Protein AF-0000000080602449 (afdb_homodimer)

pLDDT: mean 89.89, std 15.7, range [33.69, 98.31]

Organism: Caenorhabditis remanei (NCBI:txid31234)

Structure (mmCIF, N/CA/C/O backbone):
data_AF-0000000080602449-model_v1
#
loop_
_entity.id
_entity.type
_entity.pdbx_description
1 polymer 'Mos1 transposase HTH domain-containing protein'
#
loop_
_atom_site.group_PDB
_atom_site.id
_atom_site.type_symbol
_atom_site.label_atom_id
_atom_site.label_alt_id
_atom_site.label_comp_id
_atom_site.label_asym_id
_atom_site.label_entity_id
_atom_site.label_seq_id
_atom_site.pdbx_PDB_ins_code
_atom_site.Cartn_x
_atom_site.Cartn_y
_atom_site.Cartn_z
_atom_site.occupancy
_atom_site.B_iso_or_equiv
_atom_site.auth_seq_id
_atom_site.auth_comp_id
_atom_site.auth_asym_id
_atom_site.auth_atom_id
_atom_site.pdbx_PDB_model_num
ATOM 1 N N . MET A 1 1 ? -10.203 -11.594 -1.122 1 80.38 1 MET A N 1
ATOM 2 C CA . MET A 1 1 ? -8.852 -11.062 -1.278 1 80.38 1 MET A CA 1
ATOM 3 C C . MET A 1 1 ? -8.758 -9.633 -0.759 1 80.38 1 MET A C 1
ATOM 5 O O . MET A 1 1 ? -7.867 -9.305 0.025 1 80.38 1 MET A O 1
ATOM 9 N N . ALA A 1 2 ? -9.742 -8.836 -1.029 1 88.25 2 ALA A N 1
ATOM 10 C CA . ALA A 1 2 ? -9.742 -7.434 -0.624 1 88.25 2 ALA A CA 1
ATOM 11 C C . ALA A 1 2 ? -9.766 -7.301 0.897 1 88.25 2 ALA A C 1
ATOM 13 O O . ALA A 1 2 ? -9.156 -6.383 1.456 1 88.25 2 ALA A O 1
ATOM 14 N N . GLU A 1 3 ? -10.352 -8.336 1.571 1 89.62 3 GLU A N 1
ATOM 15 C CA . GLU A 1 3 ? -10.492 -8.297 3.023 1 89.62 3 GLU A CA 1
ATOM 16 C C . GLU A 1 3 ? -9.141 -8.398 3.717 1 89.62 3 GLU A C 1
ATOM 18 O O . GLU A 1 3 ? -8.969 -7.906 4.832 1 89.62 3 GLU A O 1
ATOM 23 N N . VAL A 1 4 ? -8.242 -9.086 3.059 1 91.62 4 VAL A N 1
ATOM 24 C CA . VAL A 1 4 ? -6.906 -9.258 3.621 1 91.62 4 V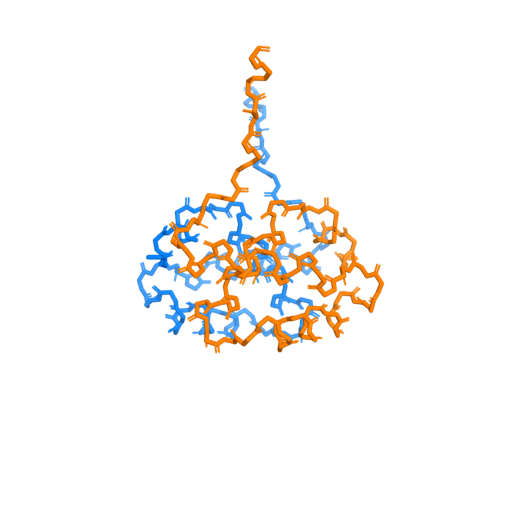AL A CA 1
ATOM 25 C C . VAL A 1 4 ? -6.246 -7.891 3.812 1 91.62 4 VAL A C 1
ATOM 27 O O . VAL A 1 4 ? -5.789 -7.566 4.91 1 91.62 4 VAL A O 1
ATOM 30 N N . LEU A 1 5 ? -6.293 -7.148 2.676 1 94.62 5 LEU A N 1
ATOM 31 C CA . LEU A 1 5 ? -5.711 -5.812 2.764 1 94.62 5 LEU A CA 1
ATOM 32 C C . LEU A 1 5 ? -6.539 -4.918 3.682 1 94.62 5 LEU A C 1
ATOM 34 O O . LEU A 1 5 ? -5.984 -4.176 4.496 1 94.62 5 LEU A O 1
ATOM 38 N N . ALA A 1 6 ? -7.848 -5.027 3.635 1 93.94 6 ALA A N 1
ATOM 39 C CA . ALA A 1 6 ? -8.75 -4.199 4.43 1 93.94 6 ALA A CA 1
ATOM 40 C C . ALA A 1 6 ? -8.539 -4.43 5.922 1 93.94 6 ALA A C 1
ATOM 42 O O . ALA A 1 6 ? -8.742 -3.521 6.73 1 93.94 6 ALA A O 1
ATOM 43 N N . ASN A 1 7 ? -8.109 -5.602 6.281 1 93.31 7 ASN A N 1
ATOM 44 C CA . ASN A 1 7 ? -7.969 -5.953 7.691 1 93.31 7 ASN A CA 1
ATOM 45 C C . ASN A 1 7 ? -6.531 -5.781 8.172 1 93.31 7 ASN A C 1
ATOM 47 O O . ASN A 1 7 ? -6.238 -6.004 9.352 1 93.31 7 ASN A O 1
ATOM 51 N N . ASP A 1 8 ? -5.676 -5.508 7.328 1 93.69 8 ASP A N 1
ATOM 52 C CA . ASP A 1 8 ? -4.285 -5.254 7.684 1 93.69 8 ASP A CA 1
ATOM 53 C C . ASP A 1 8 ? -3.996 -3.756 7.73 1 93.69 8 ASP A C 1
ATOM 55 O O . ASP A 1 8 ? -3.627 -3.156 6.719 1 93.69 8 ASP A O 1
ATOM 59 N N . ARG A 1 9 ? -4.074 -3.211 8.906 1 92.62 9 ARG A N 1
ATOM 60 C CA . ARG A 1 9 ? -4.004 -1.766 9.094 1 92.62 9 ARG A CA 1
ATOM 61 C C . ARG A 1 9 ? -2.637 -1.226 8.688 1 92.62 9 ARG A C 1
ATOM 63 O O . ARG A 1 9 ? -2.541 -0.154 8.086 1 92.62 9 ARG A O 1
ATOM 70 N N . HIS A 1 10 ? -1.652 -1.933 9.07 1 94.88 10 HIS A N 1
ATOM 71 C CA . HIS A 1 10 ? -0.302 -1.489 8.742 1 94.88 10 HIS A CA 1
ATOM 72 C C . HIS A 1 10 ? -0.081 -1.465 7.234 1 94.88 10 HIS A C 1
ATOM 74 O O . HIS A 1 10 ? 0.5 -0.515 6.703 1 94.88 10 HIS A O 1
ATOM 80 N N . ALA A 1 11 ? -0.532 -2.512 6.551 1 95.19 11 ALA A N 1
ATOM 81 C CA . ALA A 1 11 ? -0.409 -2.564 5.094 1 95.19 11 ALA A CA 1
ATOM 82 C C . ALA A 1 11 ? -1.221 -1.454 4.434 1 95.19 11 ALA A C 1
ATOM 84 O O . ALA A 1 11 ? -0.78 -0.856 3.451 1 95.19 11 ALA A O 1
ATOM 85 N N . LEU A 1 12 ? -2.322 -1.172 4.984 1 95.81 12 LEU A N 1
ATOM 86 C CA . LEU A 1 12 ? -3.154 -0.102 4.445 1 95.81 12 LEU A CA 1
ATOM 87 C C . LEU A 1 12 ? -2.455 1.246 4.57 1 95.81 12 LEU A C 1
ATOM 89 O O . LEU A 1 12 ? -2.506 2.064 3.648 1 95.81 12 LEU A O 1
ATOM 93 N N . LYS A 1 13 ? -1.88 1.433 5.676 1 96.19 13 LYS A N 1
ATOM 94 C CA . LYS A 1 13 ? -1.153 2.686 5.863 1 96.19 13 LYS A CA 1
ATOM 95 C C . LYS A 1 13 ? -0.057 2.848 4.812 1 96.19 13 LYS A C 1
ATOM 97 O O . LYS A 1 13 ? 0.207 3.959 4.352 1 96.19 13 LYS A O 1
ATOM 102 N N . GLY A 1 14 ? 0.55 1.739 4.488 1 97 14 GLY A N 1
ATOM 103 C CA . GLY A 1 14 ? 1.5 1.772 3.387 1 97 14 GLY A CA 1
ATOM 104 C C . GLY A 1 14 ? 0.88 2.223 2.076 1 97 14 GLY A C 1
ATOM 105 O O . GLY A 1 14 ? 1.499 2.969 1.315 1 97 14 GLY A O 1
ATOM 106 N N . CYS A 1 15 ? -0.296 1.756 1.837 1 97.69 15 CYS A N 1
ATOM 107 C CA . CYS A 1 15 ? -1.009 2.148 0.627 1 97.69 15 CYS A CA 1
ATOM 108 C C . CYS A 1 15 ? -1.32 3.641 0.637 1 97.69 15 CYS A C 1
ATOM 110 O O . CYS A 1 15 ? -1.236 4.305 -0.398 1 97.69 15 CYS A O 1
ATOM 112 N N . PHE A 1 16 ? -1.715 4.145 1.792 1 97.75 16 PHE A N 1
ATOM 113 C CA . PHE A 1 16 ? -1.938 5.578 1.905 1 97.75 16 PHE A CA 1
ATOM 114 C C . PHE A 1 16 ? -0.662 6.352 1.59 1 97.75 16 PHE A C 1
ATOM 116 O O . PHE A 1 16 ? -0.692 7.332 0.842 1 97.75 16 PHE A O 1
ATOM 123 N N . LEU A 1 17 ? 0.403 5.895 2.162 1 97.62 17 LEU A N 1
ATOM 124 C CA . LEU A 1 17 ? 1.678 6.582 1.97 1 97.62 17 LEU A CA 1
ATOM 125 C C . LEU A 1 17 ? 2.102 6.539 0.506 1 97.62 17 LEU A C 1
ATOM 127 O O . LEU A 1 17 ? 2.588 7.535 -0.032 1 97.62 17 LEU A O 1
ATOM 131 N N . LEU A 1 18 ? 1.916 5.398 -0.127 1 97.62 18 LEU A N 1
ATOM 132 C CA . LEU A 1 18 ? 2.225 5.309 -1.55 1 97.62 18 LEU A CA 1
ATOM 133 C C . LEU A 1 18 ? 1.438 6.348 -2.344 1 97.62 18 LEU A C 1
ATOM 135 O O . LEU A 1 18 ? 2.002 7.039 -3.195 1 97.62 18 LEU A O 1
ATOM 139 N N . GLY A 1 19 ? 0.13 6.426 -2.109 1 97.56 19 GLY A N 1
ATOM 140 C CA . GLY A 1 19 ? -0.682 7.434 -2.773 1 97.56 19 GLY A CA 1
ATOM 141 C C . GLY A 1 19 ? -0.181 8.844 -2.549 1 97.56 19 GLY A C 1
ATOM 142 O O . GLY A 1 19 ? -0.141 9.656 -3.48 1 97.56 19 GLY A O 1
ATOM 143 N N . TYR A 1 20 ? 0.157 9.078 -1.318 1 97.75 20 TYR A N 1
ATOM 144 C CA . TYR A 1 20 ? 0.693 10.391 -0.979 1 97.75 20 TYR A CA 1
ATOM 145 C C . TYR A 1 20 ? 1.962 10.688 -1.771 1 97.75 20 TYR A C 1
ATOM 147 O O . TYR A 1 20 ? 2.129 11.789 -2.303 1 97.75 20 TYR A O 1
ATOM 155 N N . LEU A 1 21 ? 2.809 9.742 -1.888 1 96.81 21 LEU A N 1
ATOM 156 C CA . LEU A 1 21 ? 4.078 9.891 -2.59 1 96.81 21 LEU A CA 1
ATOM 157 C C . LEU A 1 21 ? 3.857 10.031 -4.094 1 96.81 21 LEU A C 1
ATOM 159 O O . LEU A 1 21 ? 4.676 10.625 -4.793 1 96.81 21 LEU A O 1
ATOM 163 N N . GLN A 1 22 ? 2.771 9.477 -4.547 1 97.5 22 GLN A N 1
ATOM 164 C CA . GLN A 1 22 ? 2.426 9.586 -5.961 1 97.5 22 GLN A CA 1
ATOM 165 C C . GLN A 1 22 ? 1.834 10.961 -6.273 1 97.5 22 GLN A C 1
ATOM 167 O O . GLN A 1 22 ? 1.566 11.273 -7.434 1 97.5 22 GLN A O 1
ATOM 172 N N . GLY A 1 23 ? 1.54 11.719 -5.277 1 97.06 23 GLY A N 1
ATOM 173 C CA . GLY A 1 23 ? 1.028 13.062 -5.465 1 97.06 23 GLY A CA 1
ATOM 174 C C . GLY A 1 23 ? -0.487 13.141 -5.434 1 97.06 23 GLY A C 1
ATOM 175 O O . GLY A 1 23 ? -1.074 14.141 -5.836 1 97.06 23 GLY A O 1
ATOM 176 N N . LEU A 1 24 ? -1.052 12.078 -5.008 1 98 24 LEU A N 1
ATOM 177 C CA . LEU A 1 24 ? -2.506 12.094 -4.902 1 98 24 LEU A CA 1
ATOM 178 C C . LEU A 1 24 ? -2.957 12.945 -3.717 1 98 24 LEU A C 1
ATOM 180 O O . LEU A 1 24 ? -2.232 13.07 -2.727 1 98 24 LEU A O 1
ATOM 184 N N . THR A 1 25 ? -4.211 13.492 -3.85 1 98.25 25 THR A N 1
ATOM 185 C CA . THR A 1 25 ? -4.859 14.078 -2.682 1 98.25 25 THR A CA 1
ATOM 186 C C . THR A 1 25 ? -5.496 12.984 -1.818 1 98.25 25 THR A C 1
ATOM 188 O O . THR A 1 25 ? -5.672 11.852 -2.27 1 98.25 25 THR A O 1
ATOM 191 N N . ALA A 1 26 ? -5.793 13.344 -0.619 1 98.25 26 ALA A N 1
ATOM 192 C CA . ALA A 1 26 ? -6.5 12.398 0.243 1 98.25 26 ALA A CA 1
ATOM 193 C C . ALA A 1 26 ? -7.777 11.898 -0.424 1 98.25 26 ALA A C 1
ATOM 195 O O . ALA A 1 26 ? -8.117 10.711 -0.328 1 98.25 26 ALA A O 1
ATOM 196 N N . LYS A 1 27 ? -8.43 12.805 -1.083 1 98.12 27 LYS A N 1
ATOM 197 C CA . LYS A 1 27 ? -9.688 12.461 -1.747 1 98.12 27 LYS A CA 1
ATOM 198 C C . LYS A 1 27 ? -9.445 11.469 -2.883 1 98.12 27 LYS A C 1
ATOM 200 O O . LYS A 1 27 ? -10.18 10.484 -3.02 1 98.12 27 LYS A O 1
ATOM 205 N N . GLU A 1 28 ? -8.516 11.68 -3.68 1 98.06 28 GLU A N 1
ATOM 206 C CA . GLU A 1 28 ? -8.188 10.789 -4.789 1 98.06 28 GLU A CA 1
ATOM 207 C C . GLU A 1 28 ? -7.742 9.422 -4.289 1 98.06 28 GLU A C 1
ATOM 209 O O . GLU A 1 28 ? -8.156 8.391 -4.832 1 98.06 28 GLU A O 1
ATOM 214 N N . ALA A 1 29 ? -6.871 9.469 -3.291 1 97.94 29 ALA A N 1
ATOM 215 C CA . ALA A 1 29 ? -6.406 8.211 -2.713 1 97.94 29 ALA A CA 1
ATOM 216 C C . ALA A 1 29 ? -7.574 7.402 -2.146 1 97.94 29 ALA A C 1
ATOM 218 O O . ALA A 1 29 ? -7.664 6.191 -2.371 1 97.94 29 ALA A O 1
ATOM 219 N N . HIS A 1 30 ? -8.445 8.109 -1.429 1 97.75 30 HIS A N 1
ATOM 220 C CA . HIS A 1 30 ? -9.617 7.438 -0.87 1 97.75 30 HIS A CA 1
ATOM 221 C C . HIS A 1 30 ? -10.477 6.824 -1.968 1 97.75 30 HIS A C 1
ATOM 223 O O . HIS A 1 30 ? -10.945 5.691 -1.837 1 97.75 30 HIS A O 1
ATOM 229 N N . ARG A 1 31 ? -10.734 7.531 -3.004 1 97.12 31 ARG A N 1
ATOM 230 C CA . ARG A 1 31 ? -11.516 7.027 -4.125 1 97.12 31 ARG A CA 1
ATOM 231 C C . ARG A 1 31 ? -10.875 5.785 -4.73 1 97.12 31 ARG A C 1
ATOM 233 O O . ARG A 1 31 ? -11.547 4.781 -4.973 1 97.12 31 ARG A O 1
ATOM 240 N N . ASN A 1 32 ? -9.57 5.922 -4.938 1 96.31 32 ASN A N 1
ATOM 241 C CA . ASN A 1 32 ? -8.828 4.809 -5.52 1 96.31 32 ASN A CA 1
ATOM 242 C C . ASN A 1 32 ? -8.938 3.555 -4.656 1 96.31 32 ASN A C 1
ATOM 244 O O . ASN A 1 32 ? -9.195 2.463 -5.168 1 96.31 32 ASN A O 1
ATOM 248 N N . ILE A 1 33 ? -8.75 3.721 -3.412 1 96.12 33 ILE A N 1
ATOM 249 C CA . ILE A 1 33 ? -8.773 2.596 -2.482 1 96.12 33 ILE A CA 1
ATOM 250 C C . ILE A 1 33 ? -10.203 2.059 -2.365 1 96.12 33 ILE A C 1
ATOM 252 O O . ILE A 1 33 ? -10.414 0.843 -2.371 1 96.12 33 ILE A O 1
ATOM 256 N N . SER A 1 34 ? -11.188 2.965 -2.357 1 96.69 34 SER A N 1
ATOM 257 C CA . SER A 1 34 ? -12.586 2.551 -2.246 1 96.69 34 SER A CA 1
ATOM 258 C C . SER A 1 34 ? -13.039 1.81 -3.498 1 96.69 34 SER A C 1
ATOM 260 O O . SER A 1 34 ? -13.797 0.841 -3.408 1 96.69 34 SER A O 1
ATOM 262 N N . GLU A 1 35 ? -12.609 2.25 -4.621 1 96.19 35 GLU A N 1
ATOM 263 C CA . GLU A 1 35 ? -12.93 1.585 -5.879 1 96.19 35 GLU A CA 1
ATOM 264 C C . GLU A 1 35 ? -12.305 0.194 -5.945 1 96.19 35 GLU A C 1
ATOM 266 O O . GLU A 1 35 ? -12.859 -0.712 -6.57 1 96.19 35 GLU A O 1
ATOM 271 N N . THR A 1 36 ? -11.203 0.05 -5.289 1 96.38 36 THR A N 1
ATOM 272 C CA . THR A 1 36 ? -10.453 -1.199 -5.363 1 96.38 36 THR A CA 1
ATOM 273 C C . THR A 1 36 ? -10.93 -2.176 -4.289 1 96.38 36 THR A C 1
ATOM 275 O O . THR A 1 36 ? -11.195 -3.344 -4.578 1 96.38 36 THR A O 1
ATOM 278 N N . LEU A 1 37 ? -11.086 -1.722 -3.104 1 95.19 37 LEU A N 1
ATOM 279 C CA . LEU A 1 37 ? -11.344 -2.607 -1.974 1 95.19 37 LEU A CA 1
ATOM 280 C C . LEU A 1 37 ? -12.836 -2.648 -1.645 1 95.19 37 LEU A C 1
ATOM 282 O O . LEU A 1 37 ? -13.305 -3.584 -0.992 1 95.19 37 LEU A O 1
ATOM 286 N N . GLY A 1 38 ? -13.555 -1.548 -1.977 1 93 38 GLY A N 1
ATOM 287 C CA . GLY A 1 38 ? -14.961 -1.413 -1.628 1 93 38 GLY A CA 1
ATOM 288 C C . GLY A 1 38 ? -15.281 -0.106 -0.927 1 93 38 GLY A C 1
ATOM 289 O O . GLY A 1 38 ? -14.453 0.418 -0.175 1 93 38 GLY A O 1
ATOM 290 N N . GLU A 1 39 ? -16.422 0.512 -1.06 1 89.25 39 GLU A N 1
ATOM 291 C CA . GLU A 1 39 ? -16.812 1.834 -0.579 1 89.25 39 GLU A CA 1
ATOM 292 C C . GLU A 1 39 ? -16.922 1.855 0.943 1 89.25 39 GLU A C 1
ATOM 294 O O . GLU A 1 39 ? -16.719 2.896 1.572 1 89.25 39 GLU A O 1
ATOM 299 N N . ASP A 1 40 ? -17.031 0.702 1.649 1 86.88 40 ASP A N 1
ATOM 300 C CA . ASP A 1 40 ? -17.297 0.709 3.086 1 86.88 40 ASP A CA 1
ATOM 301 C C . ASP A 1 40 ? -16.125 0.102 3.859 1 86.88 40 ASP A C 1
ATOM 303 O O . ASP A 1 40 ? -16.25 -0.192 5.051 1 86.88 40 ASP A O 1
ATOM 307 N N . ILE A 1 41 ? -15.109 0.118 3.182 1 89.38 41 ILE A N 1
ATOM 308 C CA . ILE A 1 41 ? -13.984 -0.556 3.822 1 89.38 41 ILE A CA 1
ATOM 309 C C . ILE A 1 41 ? -13.188 0.445 4.66 1 89.38 41 ILE A C 1
ATOM 311 O O . ILE A 1 41 ? -12.742 0.123 5.762 1 89.38 41 ILE A O 1
ATOM 315 N N . ILE A 1 42 ? -13.039 1.707 4.129 1 92.5 42 ILE A N 1
ATOM 316 C CA . ILE A 1 42 ? -12.289 2.752 4.82 1 92.5 42 ILE A CA 1
ATOM 317 C C . ILE A 1 42 ? -12.984 4.098 4.633 1 92.5 42 ILE A C 1
ATOM 319 O O . ILE A 1 42 ? -13.5 4.391 3.553 1 92.5 42 ILE A O 1
ATOM 323 N N . SER A 1 43 ? -13.023 4.789 5.723 1 95.88 43 SER A N 1
ATOM 324 C CA . SER A 1 43 ? -13.633 6.109 5.633 1 95.88 43 SER A CA 1
ATOM 325 C C . SER A 1 43 ? -12.648 7.141 5.086 1 95.88 43 SER A C 1
ATOM 327 O O . SER A 1 43 ? -11.438 7.004 5.262 1 95.88 43 SER A O 1
ATOM 329 N N . TYR A 1 44 ? -13.258 8.125 4.488 1 97 44 TYR A N 1
ATOM 330 C CA . TYR A 1 44 ? -12.43 9.234 4.02 1 97 44 TYR A CA 1
ATOM 331 C C . TYR A 1 44 ? -11.664 9.875 5.176 1 97 44 TYR A C 1
ATOM 333 O O . TYR A 1 44 ? -10.508 10.273 5.02 1 97 44 TYR A O 1
ATOM 341 N 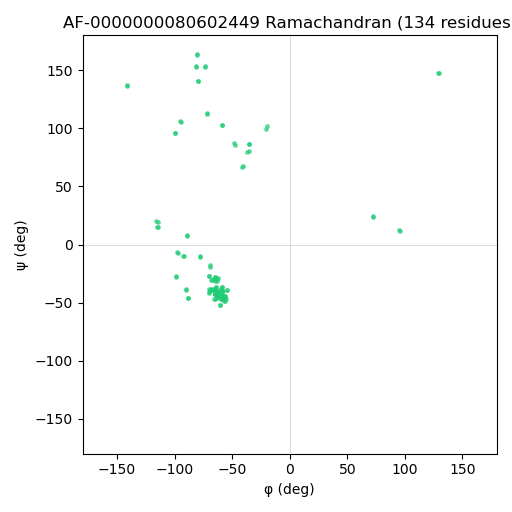N . ARG A 1 45 ? -12.289 10.016 6.297 1 97.25 45 ARG A N 1
ATOM 342 C CA . ARG A 1 45 ? -11.672 10.641 7.461 1 97.25 45 ARG A CA 1
ATOM 343 C C . ARG A 1 45 ? -10.367 9.938 7.84 1 97.25 45 ARG A C 1
ATOM 345 O O . ARG A 1 45 ? -9.367 10.586 8.141 1 97.25 45 ARG A O 1
ATOM 352 N N . THR A 1 46 ? -10.398 8.68 7.875 1 96.31 46 THR A N 1
ATOM 353 C CA . THR A 1 46 ? -9.211 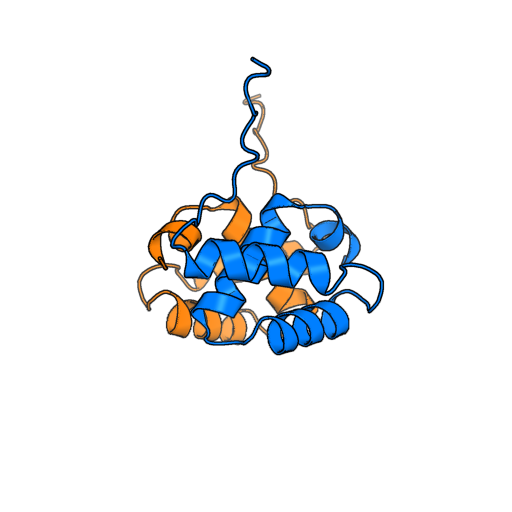7.898 8.211 1 96.31 46 THR A CA 1
ATOM 354 C C . THR A 1 46 ? -8.07 8.211 7.246 1 96.31 46 THR A C 1
ATOM 356 O O . THR A 1 46 ? -6.949 8.5 7.672 1 96.31 46 THR A O 1
ATOM 359 N N . VAL A 1 47 ? -8.391 8.219 5.941 1 97.69 47 VAL A N 1
ATOM 360 C CA . VAL A 1 47 ? -7.375 8.492 4.93 1 97.69 47 VAL A CA 1
ATOM 361 C C . VAL A 1 47 ? -6.867 9.922 5.09 1 97.69 47 VAL A C 1
ATOM 363 O O . VAL A 1 47 ? -5.656 10.164 5.074 1 97.69 47 VAL A O 1
ATOM 366 N N . ALA A 1 48 ? -7.781 10.828 5.336 1 98.31 48 ALA A N 1
ATOM 367 C CA . ALA A 1 48 ? -7.434 12.234 5.484 1 98.31 48 ALA A CA 1
ATOM 368 C C . ALA A 1 48 ? -6.539 12.453 6.699 1 98.31 48 ALA A C 1
ATOM 370 O O . ALA A 1 48 ? -5.613 13.273 6.66 1 98.31 48 ALA A O 1
ATOM 371 N N . ASN A 1 49 ? -6.789 11.781 7.762 1 97.19 49 ASN A N 1
ATOM 372 C CA . ASN A 1 49 ? -5.965 11.906 8.961 1 97.19 49 ASN A CA 1
ATOM 373 C C . ASN A 1 49 ? -4.531 11.453 8.703 1 97.19 49 ASN A C 1
ATOM 375 O O . ASN A 1 49 ? -3.58 12.109 9.125 1 97.19 49 ASN A O 1
ATOM 379 N N . TRP A 1 50 ? -4.406 10.438 7.988 1 96.19 50 TRP A N 1
ATOM 380 C CA . TRP A 1 50 ? -3.064 9.945 7.691 1 96.19 50 TRP A CA 1
ATOM 381 C C . TRP A 1 50 ? -2.33 10.898 6.754 1 96.19 50 TRP A C 1
ATOM 383 O O . TRP A 1 50 ? -1.131 11.141 6.918 1 96.19 50 TRP A O 1
ATOM 393 N N . PHE A 1 51 ? -3.043 11.398 5.766 1 97.56 51 PHE A N 1
ATOM 394 C CA . PHE A 1 51 ? -2.434 12.375 4.867 1 97.56 51 PHE A CA 1
ATOM 395 C C . PHE A 1 51 ? -1.975 13.602 5.637 1 97.56 51 PHE A C 1
ATOM 397 O O . PHE A 1 51 ? -0.959 14.211 5.293 1 97.56 51 PHE A O 1
ATOM 404 N N . LYS A 1 52 ? -2.748 14.008 6.609 1 97.56 52 LYS A N 1
ATOM 405 C CA . LYS A 1 52 ? -2.312 15.094 7.48 1 97.56 52 LYS A CA 1
ATOM 406 C C . LYS A 1 52 ? -1.01 14.75 8.195 1 97.56 52 LYS A C 1
ATOM 408 O O . LYS A 1 52 ? -0.093 15.57 8.258 1 97.56 52 LYS A O 1
ATOM 413 N N . ASN A 1 53 ? -0.912 13.539 8.688 1 96.25 53 ASN A N 1
ATOM 414 C CA . ASN A 1 53 ? 0.329 13.086 9.312 1 96.25 53 ASN A CA 1
ATOM 415 C C . ASN A 1 53 ? 1.505 13.18 8.344 1 96.25 53 ASN A C 1
ATOM 417 O O . ASN A 1 53 ? 2.59 13.625 8.719 1 96.25 53 ASN A O 1
ATOM 421 N N . PHE A 1 54 ? 1.258 12.727 7.141 1 96.31 54 PHE A N 1
ATOM 422 C CA . PHE A 1 54 ? 2.322 12.719 6.145 1 96.31 54 PHE A CA 1
ATOM 423 C C . PHE A 1 54 ? 2.756 14.133 5.801 1 96.31 54 PHE A C 1
ATOM 425 O O . PHE A 1 54 ? 3.945 14.391 5.598 1 96.31 54 PHE A O 1
ATOM 432 N N . LYS A 1 55 ? 1.832 15.094 5.711 1 95.81 55 LYS A N 1
ATOM 433 C CA . LYS A 1 55 ? 2.133 16.5 5.434 1 95.81 55 LYS A CA 1
ATOM 434 C C . LYS A 1 55 ? 2.971 17.109 6.551 1 95.81 55 LYS A C 1
ATOM 436 O O . LYS A 1 55 ? 3.812 17.969 6.297 1 95.81 55 LYS A O 1
ATOM 441 N N . GLU A 1 56 ? 2.754 16.625 7.734 1 96 56 GLU A N 1
ATOM 442 C CA . GLU A 1 56 ? 3.488 17.125 8.891 1 96 56 GLU A CA 1
ATOM 443 C C . GLU A 1 56 ? 4.777 16.344 9.109 1 96 56 GLU A C 1
ATOM 445 O O . GLU A 1 56 ? 5.391 16.422 10.172 1 96 56 GLU A O 1
ATOM 450 N N . GLU A 1 57 ? 5.109 15.469 8.141 1 93.12 57 GLU A N 1
ATOM 451 C CA . GLU A 1 57 ? 6.355 14.703 8.086 1 93.12 57 GLU A CA 1
ATOM 452 C C . GLU A 1 57 ? 6.379 13.602 9.141 1 93.12 57 GLU A C 1
ATOM 454 O O . GLU A 1 57 ? 7.434 13.281 9.688 1 93.12 57 GLU A O 1
ATOM 459 N N . ASP A 1 58 ? 5.23 13.25 9.5 1 92.62 58 ASP A N 1
ATOM 460 C CA . ASP A 1 58 ? 5.105 12.055 10.32 1 92.62 58 ASP A CA 1
ATOM 461 C C . ASP A 1 58 ? 4.82 10.82 9.469 1 92.62 58 ASP A C 1
ATOM 463 O O . ASP A 1 58 ? 3.674 10.57 9.094 1 92.62 58 ASP A O 1
ATOM 467 N N . TYR A 1 59 ? 5.801 9.93 9.258 1 90.88 59 TYR A N 1
ATOM 468 C CA . TYR A 1 59 ? 5.68 8.773 8.375 1 90.88 59 TYR A CA 1
ATOM 469 C C . TYR A 1 59 ? 5.762 7.473 9.164 1 90.88 59 TYR A C 1
ATOM 471 O O . TYR A 1 59 ? 6.09 6.422 8.609 1 90.88 59 TYR A O 1
ATOM 479 N N . ASN A 1 60 ? 5.613 7.613 10.461 1 89.81 60 ASN A N 1
ATOM 480 C CA . ASN A 1 60 ? 5.637 6.402 11.273 1 89.81 60 ASN A CA 1
ATOM 481 C C . ASN A 1 60 ? 4.363 5.578 11.086 1 89.81 60 ASN A C 1
ATOM 483 O O . ASN A 1 60 ? 3.293 5.973 11.555 1 89.81 60 ASN A O 1
ATOM 487 N N . LEU A 1 61 ? 4.504 4.465 10.516 1 90.12 61 LEU A N 1
ATOM 488 C CA . LEU A 1 61 ? 3.365 3.613 10.195 1 90.12 61 LEU A CA 1
ATOM 489 C C . LEU A 1 61 ? 3.094 2.617 11.32 1 90.12 61 LEU A C 1
ATOM 491 O O . LEU A 1 61 ? 2.133 1.849 11.25 1 90.12 61 LEU A O 1
ATOM 495 N N . GLU A 1 62 ? 4.039 2.527 12.328 1 83.75 62 GLU A N 1
ATOM 496 C CA . GLU A 1 62 ? 3.893 1.587 13.43 1 83.75 62 GLU A CA 1
ATOM 497 C C . GLU A 1 62 ? 2.932 2.123 14.492 1 83.75 62 GLU A C 1
ATOM 499 O O . GLU A 1 62 ? 2.783 3.338 14.641 1 83.75 62 GLU A O 1
ATOM 504 N N . ASP A 1 63 ? 2.141 1.175 14.992 1 69.19 63 ASP A N 1
ATOM 505 C CA . ASP A 1 63 ? 1.245 1.588 16.062 1 69.19 63 ASP A CA 1
ATOM 506 C C . ASP A 1 63 ? 2.031 2.156 17.25 1 69.19 63 ASP A C 1
ATOM 508 O O . ASP A 1 63 ? 3.031 1.576 17.672 1 69.19 63 ASP A O 1
ATOM 512 N N . LYS A 1 64 ? 2.029 3.494 17.344 1 56.81 64 LYS A N 1
ATOM 513 C CA . LYS A 1 64 ? 2.621 4.027 18.562 1 56.81 64 LYS A CA 1
ATOM 514 C C . LYS A 1 64 ? 2.074 3.311 19.797 1 56.81 64 LYS A C 1
ATOM 516 O O . LYS A 1 64 ? 0.859 3.217 19.984 1 56.81 64 LYS A O 1
ATOM 521 N N . SER A 1 65 ? 2.637 2.197 20.234 1 47.06 65 SER A N 1
ATOM 522 C CA . SER A 1 65 ? 2.279 1.821 21.594 1 47.06 65 SER A CA 1
ATOM 523 C C . SER A 1 65 ? 2.24 3.039 22.516 1 47.06 65 SER A C 1
ATOM 525 O O . SER A 1 65 ? 3.26 3.699 22.719 1 47.06 65 SER A O 1
ATOM 527 N N . ARG A 1 66 ? 1.357 4.004 22.406 1 40.81 66 ARG A N 1
ATOM 528 C CA . ARG A 1 66 ? 1.329 4.934 23.531 1 40.81 66 ARG A CA 1
ATOM 529 C C . ARG A 1 66 ? 1.598 4.207 24.844 1 40.81 66 ARG A C 1
ATOM 531 O O . ARG A 1 66 ? 0.917 3.232 25.172 1 40.81 66 ARG A O 1
ATOM 538 N N . SER A 1 67 ? 2.828 4.039 25.219 1 36.72 67 SER A N 1
ATOM 539 C CA . SER A 1 67 ? 3.066 3.705 26.609 1 36.72 67 SER A CA 1
ATOM 540 C C . SER A 1 67 ? 2.068 4.41 27.531 1 36.72 67 SER A C 1
ATOM 542 O O . SER A 1 67 ? 1.837 5.613 27.391 1 36.72 67 SER A O 1
ATOM 544 N N . GLY A 1 68 ? 0.854 3.824 27.609 1 35.81 68 GLY A N 1
ATOM 545 C CA . GLY A 1 68 ? 0.115 4.348 28.75 1 35.81 68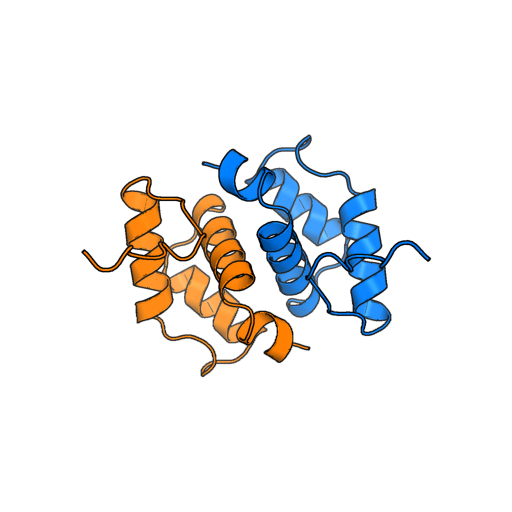 GLY A CA 1
ATOM 546 C C . GLY A 1 68 ? 1.004 5.008 29.781 1 35.81 68 GLY A C 1
ATOM 547 O O . GLY A 1 68 ? 2.008 4.43 30.203 1 35.81 68 GLY A O 1
ATOM 548 N N . ALA A 1 69 ? 1.04 6.344 29.797 1 33.69 69 ALA A N 1
ATOM 549 C CA . ALA A 1 69 ? 1.49 6.98 31.031 1 33.69 69 ALA A CA 1
ATOM 550 C C . ALA A 1 69 ? 0.903 6.285 32.25 1 33.69 69 ALA A C 1
ATOM 552 O O . ALA A 1 69 ? -0.224 5.785 32.219 1 33.69 69 ALA A O 1
ATOM 553 N N . MET B 1 1 ? 11.195 10.648 2.432 1 80.62 1 MET B N 1
ATOM 554 C CA . MET B 1 1 ? 9.859 10.102 2.635 1 80.62 1 MET B CA 1
ATOM 555 C C . MET B 1 1 ? 9.711 8.75 1.946 1 80.62 1 MET B C 1
ATOM 557 O O . MET B 1 1 ? 9.242 7.789 2.555 1 80.62 1 MET B O 1
ATOM 561 N N . ALA B 1 2 ? 10.234 8.625 0.781 1 88.44 2 ALA B N 1
ATOM 562 C CA . ALA B 1 2 ? 10.109 7.391 0.006 1 88.44 2 ALA B CA 1
ATOM 563 C C . ALA B 1 2 ? 10.828 6.234 0.7 1 88.44 2 ALA B C 1
ATOM 565 O O . ALA B 1 2 ? 10.375 5.086 0.631 1 88.44 2 ALA B O 1
ATOM 566 N N . GLU B 1 3 ? 11.883 6.578 1.496 1 89.62 3 GLU B N 1
ATOM 567 C CA . GLU B 1 3 ? 12.688 5.562 2.164 1 89.62 3 GLU B CA 1
ATOM 568 C C . GLU B 1 3 ? 11.891 4.84 3.244 1 89.62 3 GLU B C 1
ATOM 570 O O . GLU B 1 3 ? 12.164 3.682 3.559 1 89.62 3 GLU B O 1
ATOM 575 N N . VAL B 1 4 ? 10.961 5.574 3.809 1 91.88 4 VAL B N 1
ATOM 576 C CA . VAL B 1 4 ? 10.133 4.996 4.855 1 91.88 4 VAL B CA 1
ATOM 577 C C . VAL B 1 4 ? 9.367 3.793 4.305 1 91.88 4 VAL B C 1
ATOM 579 O O . VAL B 1 4 ? 9.43 2.697 4.867 1 91.88 4 VAL B O 1
ATOM 582 N N . LEU B 1 5 ? 8.695 4.105 3.168 1 94.75 5 LEU B N 1
ATOM 583 C CA . LEU B 1 5 ? 7.953 3.018 2.543 1 94.75 5 LEU B CA 1
ATOM 584 C C . LEU B 1 5 ? 8.906 1.954 1.999 1 94.75 5 LEU B C 1
ATOM 586 O O . LEU B 1 5 ? 8.664 0.757 2.168 1 94.75 5 LEU B O 1
ATOM 590 N N . ALA B 1 6 ? 10.023 2.354 1.438 1 94.06 6 ALA B N 1
ATOM 591 C CA . ALA B 1 6 ? 10.992 1.442 0.838 1 94.06 6 ALA B CA 1
ATOM 592 C C . ALA B 1 6 ? 11.578 0.499 1.886 1 94.06 6 ALA B C 1
ATOM 594 O O . ALA B 1 6 ? 11.93 -0.641 1.575 1 94.06 6 ALA B O 1
ATOM 595 N N . ASN B 1 7 ? 1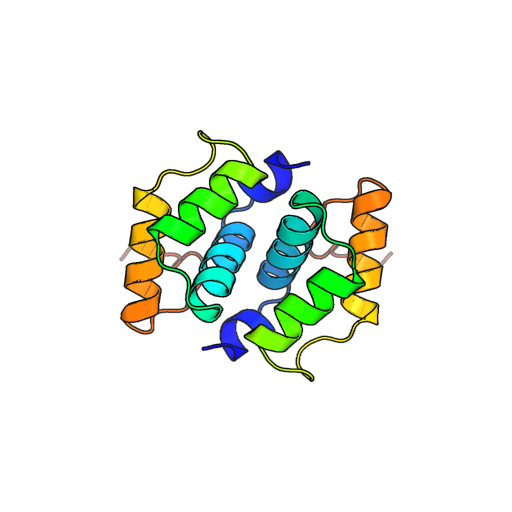1.648 0.949 3.1 1 93.38 7 ASN B N 1
ATOM 596 C CA . ASN B 1 7 ? 12.281 0.162 4.148 1 93.38 7 ASN B CA 1
ATOM 597 C C . ASN B 1 7 ? 11.258 -0.618 4.965 1 93.38 7 ASN B C 1
ATOM 599 O O . ASN B 1 7 ? 11.617 -1.371 5.871 1 93.38 7 ASN B O 1
ATOM 603 N N . ASP B 1 8 ? 10.062 -0.393 4.742 1 93.75 8 ASP B N 1
ATOM 604 C CA . ASP B 1 8 ? 8.992 -1.125 5.414 1 93.75 8 ASP B CA 1
ATOM 605 C C . ASP B 1 8 ? 8.438 -2.234 4.52 1 93.75 8 ASP B C 1
ATOM 607 O O . ASP B 1 8 ? 7.512 -2.008 3.74 1 93.75 8 ASP B O 1
ATOM 611 N N . ARG B 1 9 ? 8.945 -3.412 4.727 1 92.62 9 ARG B N 1
ATOM 612 C CA . ARG B 1 9 ? 8.656 -4.535 3.84 1 92.62 9 ARG B CA 1
ATOM 613 C C . ARG B 1 9 ? 7.184 -4.918 3.9 1 92.62 9 ARG B C 1
ATOM 615 O O . ARG B 1 9 ? 6.578 -5.242 2.875 1 92.62 9 ARG B O 1
ATOM 622 N N . HIS B 1 10 ? 6.684 -4.934 5.07 1 94.75 10 HIS B N 1
ATOM 623 C CA . HIS B 1 10 ? 5.281 -5.305 5.23 1 94.75 10 HIS B CA 1
ATOM 624 C C . HIS B 1 10 ? 4.363 -4.309 4.531 1 94.75 10 HIS B C 1
ATOM 626 O O . HIS B 1 10 ? 3.404 -4.703 3.865 1 94.75 10 HIS B O 1
ATOM 632 N N . ALA B 1 11 ? 4.656 -3.02 4.691 1 95.12 11 ALA B N 1
ATOM 633 C CA . ALA B 1 11 ? 3.863 -1.987 4.027 1 95.12 11 ALA B CA 1
ATOM 634 C C . ALA B 1 11 ? 3.99 -2.09 2.51 1 95.12 11 ALA B C 1
ATOM 636 O O . ALA B 1 11 ? 3.012 -1.901 1.784 1 95.12 11 ALA B O 1
ATOM 637 N N . LEU B 1 12 ? 5.125 -2.424 2.061 1 95.81 12 LEU B N 1
ATOM 638 C CA . LEU B 1 12 ? 5.336 -2.578 0.625 1 95.81 12 LEU B CA 1
ATOM 639 C C . LEU B 1 12 ? 4.504 -3.73 0.074 1 95.81 12 LEU B C 1
ATOM 641 O O . LEU B 1 12 ? 3.932 -3.625 -1.012 1 95.81 12 LEU B O 1
ATOM 645 N N . LYS B 1 13 ? 4.516 -4.758 0.806 1 96.19 13 LYS B N 1
ATOM 646 C CA . LYS B 1 13 ? 3.715 -5.898 0.365 1 96.19 13 LYS B CA 1
ATOM 647 C C . LYS B 1 13 ? 2.244 -5.516 0.228 1 96.19 13 LYS B C 1
ATOM 649 O O . LYS B 1 13 ? 1.554 -6 -0.67 1 96.19 13 LYS B O 1
ATOM 654 N N . GLY B 1 14 ? 1.813 -4.672 1.127 1 96.94 14 GLY B 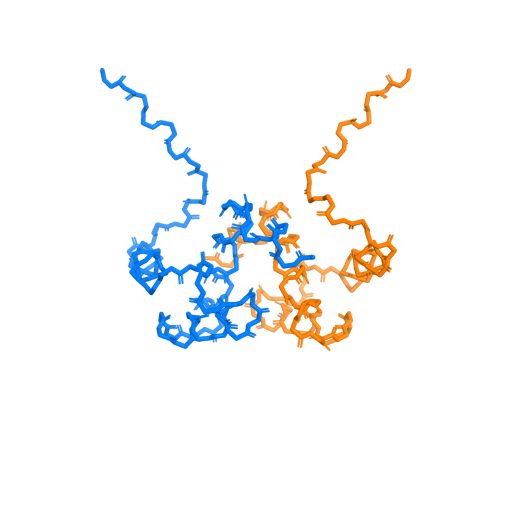N 1
ATOM 655 C CA . GLY B 1 14 ? 0.47 -4.137 0.984 1 96.94 14 GLY B CA 1
ATOM 656 C C . GLY B 1 14 ? 0.265 -3.381 -0.315 1 96.94 14 GLY B C 1
ATOM 657 O O . GLY B 1 14 ? -0.792 -3.488 -0.942 1 96.94 14 GLY B O 1
ATOM 658 N N . CYS B 1 15 ? 1.25 -2.631 -0.676 1 97.69 15 CYS B N 1
ATOM 659 C CA . CYS B 1 15 ? 1.186 -1.886 -1.928 1 97.69 15 CYS B CA 1
ATOM 660 C C . CYS B 1 15 ? 1.129 -2.828 -3.123 1 97.69 15 CYS B C 1
ATOM 662 O O . CYS B 1 15 ? 0.413 -2.568 -4.09 1 97.69 15 CYS B O 1
ATOM 664 N N . PHE B 1 16 ? 1.914 -3.889 -3.055 1 97.75 16 PHE B N 1
ATOM 665 C CA . PHE B 1 16 ? 1.841 -4.891 -4.113 1 97.75 16 PHE B CA 1
ATOM 666 C C . PHE B 1 16 ? 0.436 -5.473 -4.211 1 97.75 16 PHE B C 1
ATOM 668 O O . PHE B 1 16 ? -0.113 -5.602 -5.309 1 97.75 16 PHE B O 1
ATOM 675 N N . LEU B 1 17 ? -0.094 -5.805 -3.086 1 97.56 17 LEU B N 1
ATOM 676 C CA . LEU B 1 17 ? -1.418 -6.414 -3.061 1 97.56 17 LEU B CA 1
ATOM 677 C C . LEU B 1 17 ? -2.473 -5.453 -3.598 1 97.56 17 LEU B C 1
ATOM 679 O O . LEU B 1 17 ? -3.359 -5.855 -4.352 1 97.56 17 LEU B O 1
ATOM 683 N N . LEU B 1 18 ? -2.377 -4.199 -3.211 1 97.62 18 LEU B N 1
ATOM 684 C CA . LEU B 1 18 ? -3.301 -3.205 -3.748 1 97.62 18 LEU B CA 1
ATOM 685 C C 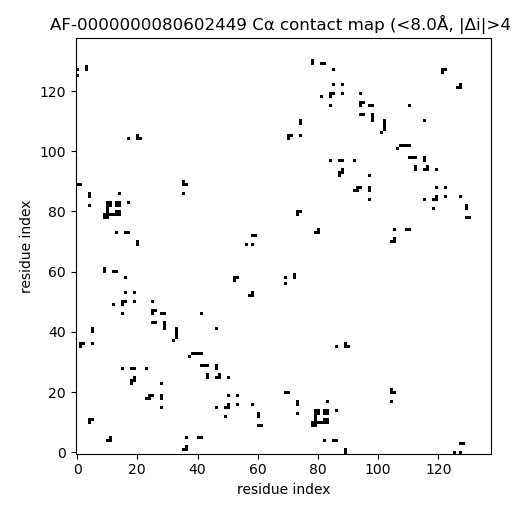. LEU B 1 18 ? -3.24 -3.172 -5.27 1 97.62 18 LEU B C 1
ATOM 687 O O . LEU B 1 18 ? -4.277 -3.168 -5.938 1 97.62 18 LEU B O 1
ATOM 691 N N . GLY B 1 19 ? -2.031 -3.102 -5.82 1 97.5 19 GLY B N 1
ATOM 692 C CA . GLY B 1 19 ? -1.88 -3.135 -7.266 1 97.5 19 GLY B CA 1
ATOM 693 C C . GLY B 1 19 ? -2.51 -4.359 -7.906 1 97.5 19 GLY B C 1
ATOM 694 O O . GLY B 1 19 ? -3.166 -4.254 -8.945 1 97.5 19 GLY B O 1
ATOM 695 N N . TYR B 1 20 ? -2.256 -5.465 -7.266 1 97.75 20 TYR B N 1
ATOM 696 C CA . TYR B 1 20 ? -2.84 -6.711 -7.758 1 97.75 20 TYR B CA 1
ATOM 697 C C . TYR B 1 20 ? -4.359 -6.629 -7.773 1 97.75 20 TYR B C 1
ATOM 699 O O . TYR B 1 20 ? -5 -7.031 -8.75 1 97.75 20 TYR B O 1
ATOM 707 N N . LEU B 1 21 ? -4.934 -6.094 -6.77 1 96.75 21 LEU B N 1
ATOM 708 C CA . LEU B 1 21 ? -6.383 -5.98 -6.633 1 96.75 21 LEU B CA 1
ATOM 709 C C . LEU B 1 21 ? -6.945 -4.969 -7.621 1 96.75 21 LEU B C 1
ATOM 711 O O . LEU B 1 21 ? -8.109 -5.062 -8.023 1 96.75 21 LEU B O 1
ATOM 715 N N . GLN B 1 22 ? -6.109 -4.031 -7.988 1 97.5 22 GLN B N 1
ATOM 716 C CA . GLN B 1 22 ? -6.516 -3.039 -8.977 1 97.5 22 GLN B CA 1
ATOM 717 C C . GLN B 1 22 ? -6.473 -3.615 -10.391 1 97.5 22 GLN B C 1
ATOM 719 O O . GLN B 1 22 ? -6.879 -2.955 -11.344 1 97.5 22 GLN B O 1
ATOM 724 N N . GLY B 1 23 ? -5.902 -4.75 -10.539 1 97 23 GLY B N 1
ATOM 725 C CA . GLY B 1 23 ? -5.855 -5.414 -11.836 1 97 23 GLY B CA 1
ATOM 726 C C . GLY B 1 23 ? -4.57 -5.156 -12.594 1 97 23 GLY B C 1
ATOM 727 O O . GLY B 1 23 ? -4.484 -5.426 -13.797 1 97 23 GLY B O 1
ATOM 728 N N . LEU B 1 24 ? -3.65 -4.617 -11.906 1 97.94 24 LEU B N 1
ATOM 729 C CA . LEU B 1 24 ? -2.365 -4.383 -12.555 1 97.94 24 LEU B CA 1
ATOM 730 C C . LEU B 1 24 ? -1.604 -5.691 -12.742 1 97.94 24 LEU B C 1
ATOM 732 O O . LEU B 1 24 ? -1.773 -6.629 -11.969 1 97.94 24 LEU B O 1
ATOM 736 N N . THR B 1 25 ? -0.727 -5.684 -13.805 1 98.25 25 THR B N 1
ATOM 737 C CA . THR B 1 25 ? 0.256 -6.754 -13.906 1 98.25 25 THR B CA 1
ATOM 738 C C . THR B 1 25 ? 1.448 -6.488 -12.992 1 98.25 25 THR B C 1
ATOM 740 O O . THR B 1 25 ? 1.636 -5.367 -12.523 1 98.25 25 THR B O 1
ATOM 743 N N . ALA B 1 26 ? 2.201 -7.504 -12.758 1 98.25 26 ALA B N 1
ATOM 744 C CA . ALA B 1 26 ? 3.422 -7.316 -11.977 1 98.25 26 ALA B CA 1
ATOM 745 C C . ALA B 1 26 ? 4.301 -6.227 -12.586 1 98.25 26 ALA B C 1
ATOM 747 O O . ALA B 1 26 ? 4.895 -5.422 -11.867 1 98.25 26 ALA B O 1
ATOM 748 N N . LYS B 1 27 ? 4.336 -6.242 -13.883 1 98.12 27 LYS B N 1
ATOM 749 C CA . LYS B 1 27 ? 5.16 -5.262 -14.586 1 98.12 27 LYS B CA 1
ATOM 750 C C . LYS B 1 27 ? 4.637 -3.844 -14.367 1 98.12 27 LYS B C 1
ATOM 752 O O . LYS B 1 27 ? 5.41 -2.924 -14.094 1 98.12 27 LYS B O 1
ATOM 757 N N . GLU B 1 28 ? 3.41 -3.631 -14.5 1 98.06 28 GLU B N 1
ATOM 758 C CA . GLU B 1 28 ? 2.793 -2.322 -14.297 1 98.06 28 GLU B CA 1
ATOM 759 C C . GLU B 1 28 ? 2.957 -1.848 -12.859 1 98.06 28 GLU B C 1
ATOM 761 O O . GLU B 1 28 ? 3.277 -0.683 -12.617 1 98.06 28 GLU B O 1
ATOM 766 N N . ALA B 1 29 ? 2.693 -2.777 -11.938 1 97.94 29 ALA B N 1
ATOM 767 C CA . ALA B 1 29 ? 2.854 -2.438 -10.531 1 97.94 29 ALA B CA 1
ATOM 768 C C . ALA B 1 29 ? 4.293 -2.037 -10.219 1 97.94 29 ALA B C 1
ATOM 770 O O . ALA B 1 29 ? 4.531 -1.043 -9.531 1 97.94 29 ALA B O 1
ATOM 771 N N . HIS B 1 30 ? 5.227 -2.814 -10.75 1 97.75 30 HIS B N 1
ATOM 772 C CA . HIS B 1 30 ? 6.637 -2.506 -10.547 1 97.75 30 HIS B CA 1
ATOM 773 C C . HIS B 1 30 ? 6.984 -1.129 -11.102 1 97.75 30 HIS B C 1
ATOM 775 O O . HIS B 1 30 ? 7.691 -0.355 -10.461 1 97.75 30 HIS B O 1
ATOM 781 N N . ARG B 1 31 ? 6.539 -0.818 -12.273 1 97.12 31 ARG B N 1
ATOM 782 C CA . ARG B 1 31 ? 6.789 0.484 -12.883 1 97.12 31 ARG B CA 1
ATOM 783 C C . ARG B 1 31 ? 6.227 1.609 -12.016 1 97.12 31 ARG B C 1
ATOM 785 O O . ARG B 1 31 ? 6.91 2.602 -11.758 1 97.12 31 ARG B O 1
ATOM 792 N N . ASN B 1 32 ? 4.992 1.381 -11.594 1 96.31 32 ASN B N 1
ATOM 793 C CA . ASN B 1 32 ? 4.332 2.381 -10.758 1 96.31 32 ASN B CA 1
ATOM 794 C C . ASN B 1 32 ? 5.113 2.641 -9.477 1 96.31 32 ASN B C 1
ATOM 796 O O . ASN B 1 32 ? 5.328 3.793 -9.094 1 96.31 32 ASN B O 1
ATOM 800 N N . ILE B 1 33 ? 5.512 1.599 -8.852 1 96.06 33 ILE B N 1
ATOM 801 C CA . ILE B 1 33 ? 6.227 1.709 -7.582 1 96.06 33 ILE B CA 1
ATOM 802 C C . ILE B 1 33 ? 7.617 2.295 -7.824 1 96.06 33 ILE B C 1
ATOM 804 O O . ILE B 1 33 ? 8.07 3.166 -7.074 1 96.06 33 ILE B O 1
ATOM 808 N N . SER B 1 34 ? 8.258 1.894 -8.93 1 96.75 34 SER B N 1
ATOM 809 C CA . SER B 1 34 ? 9.586 2.396 -9.242 1 96.75 34 SER B CA 1
ATOM 810 C C . SER B 1 34 ? 9.547 3.879 -9.602 1 96.75 34 SER B C 1
ATOM 812 O O . SER B 1 34 ? 10.453 4.633 -9.234 1 96.75 34 SER B O 1
ATOM 814 N N . GLU B 1 35 ? 8.555 4.277 -10.289 1 96.19 35 GLU B N 1
ATOM 815 C CA . GLU B 1 35 ? 8.383 5.684 -10.633 1 96.19 35 GLU B CA 1
ATOM 816 C C . GLU B 1 35 ? 8.125 6.535 -9.391 1 96.19 35 GLU B C 1
ATOM 818 O O . GLU B 1 35 ? 8.508 7.707 -9.344 1 96.19 35 GLU B O 1
ATOM 823 N N . THR B 1 36 ? 7.527 5.93 -8.422 1 96.38 36 THR B N 1
ATOM 824 C CA . THR B 1 36 ? 7.129 6.66 -7.223 1 96.38 36 THR B CA 1
ATOM 825 C C . THR B 1 36 ? 8.258 6.668 -6.195 1 96.38 3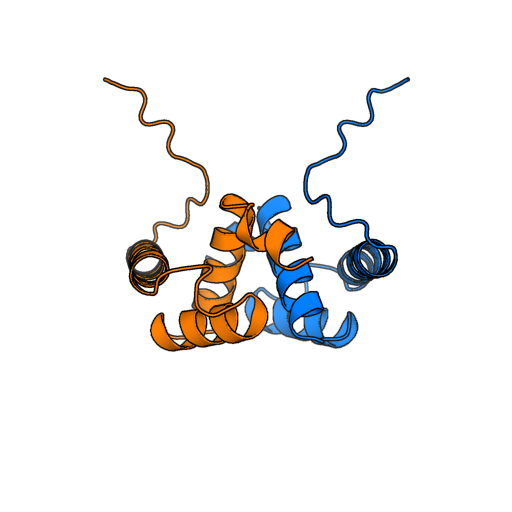6 THR B C 1
ATOM 827 O O . THR B 1 36 ? 8.602 7.719 -5.652 1 96.38 36 THR B O 1
ATOM 830 N N . LEU B 1 37 ? 8.852 5.562 -5.973 1 95.25 37 LEU B N 1
ATOM 831 C CA . LEU B 1 37 ? 9.805 5.422 -4.875 1 95.25 37 LEU B CA 1
ATOM 832 C C . LEU B 1 37 ? 11.242 5.547 -5.383 1 95.25 37 LEU B C 1
ATOM 834 O O . LEU B 1 37 ? 12.156 5.824 -4.605 1 95.25 37 LEU B O 1
ATOM 838 N N . GLY B 1 38 ? 11.453 5.18 -6.684 1 93.12 38 GLY B N 1
ATOM 839 C CA . GLY B 1 38 ? 12.789 5.148 -7.262 1 93.12 38 GLY B CA 1
ATOM 840 C C . GLY B 1 38 ? 13.102 3.844 -7.965 1 93.12 38 GLY B C 1
ATOM 841 O O . GLY B 1 38 ? 12.641 2.779 -7.547 1 93.12 38 GLY B O 1
ATOM 842 N N . GLU B 1 39 ? 13.875 3.781 -9 1 89.44 39 GLU B N 1
ATOM 843 C CA . GLU B 1 39 ? 14.148 2.633 -9.859 1 89.44 39 GLU B CA 1
ATOM 844 C C . GLU B 1 39 ? 14.961 1.572 -9.125 1 89.44 39 GLU B C 1
ATOM 846 O O . GLU B 1 39 ? 14.852 0.381 -9.43 1 89.44 39 GLU B O 1
ATOM 851 N N . ASP B 1 40 ? 15.656 1.868 -8.016 1 86.88 40 ASP B N 1
ATOM 852 C CA . ASP B 1 40 ? 16.562 0.912 -7.383 1 86.88 40 ASP B CA 1
ATOM 853 C C . ASP B 1 40 ? 16.047 0.513 -6 1 86.88 40 ASP B C 1
ATOM 855 O O . ASP B 1 40 ? 16.781 -0.096 -5.219 1 86.88 40 ASP B O 1
ATOM 859 N N . ILE B 1 41 ? 14.859 0.75 -5.871 1 89.31 41 ILE B N 1
ATOM 860 C CA . ILE B 1 41 ? 14.344 0.503 -4.531 1 89.31 41 ILE B CA 1
ATOM 861 C C . ILE B 1 41 ? 13.844 -0.936 -4.426 1 89.31 41 ILE B C 1
ATOM 863 O O . ILE B 1 41 ? 14.055 -1.602 -3.41 1 89.31 41 ILE B O 1
ATOM 867 N N . ILE B 1 42 ? 13.18 -1.417 -5.535 1 92.5 42 ILE B N 1
ATOM 868 C CA . ILE B 1 42 ? 12.633 -2.77 -5.559 1 92.5 42 ILE B CA 1
ATOM 869 C C . ILE B 1 42 ? 12.844 -3.389 -6.938 1 92.5 42 ILE B C 1
ATOM 871 O O . ILE B 1 42 ? 12.727 -2.705 -7.957 1 92.5 42 ILE B O 1
ATOM 875 N N . SER B 1 43 ? 13.25 -4.621 -6.859 1 95.94 43 SER B N 1
ATOM 876 C CA . SER B 1 43 ? 13.438 -5.316 -8.125 1 95.94 43 SER B CA 1
ATOM 877 C C . SER B 1 43 ? 12.117 -5.84 -8.672 1 95.94 43 SER B C 1
ATOM 879 O O . SER B 1 43 ? 11.195 -6.141 -7.906 1 95.94 43 SER B O 1
ATOM 881 N N . TYR B 1 44 ? 12.117 -5.949 -9.977 1 97 44 TYR B N 1
ATOM 882 C CA . TYR B 1 44 ? 10.953 -6.547 -10.609 1 97 44 TYR B CA 1
ATOM 883 C C . TYR B 1 44 ? 10.711 -7.961 -10.086 1 97 44 TYR B C 1
ATOM 885 O O . TYR B 1 44 ? 9.57 -8.375 -9.898 1 97 44 TYR B O 1
ATOM 893 N N . ARG B 1 45 ? 11.75 -8.703 -9.898 1 97.19 45 ARG B N 1
ATOM 894 C CA . ARG B 1 45 ? 11.648 -10.086 -9.43 1 97.19 45 ARG B CA 1
ATOM 895 C C . ARG B 1 45 ? 10.875 -10.156 -8.117 1 97.19 45 ARG B C 1
ATOM 897 O O . ARG B 1 45 ? 10.023 -11.031 -7.938 1 97.19 45 ARG B O 1
ATOM 904 N N . THR B 1 46 ? 11.188 -9.328 -7.219 1 96.31 46 THR B N 1
ATOM 905 C CA . THR B 1 46 ? 10.508 -9.297 -5.93 1 96.31 46 THR B CA 1
ATOM 906 C C . THR B 1 46 ? 9.008 -9.078 -6.113 1 96.31 46 THR B C 1
ATOM 908 O O . THR B 1 46 ? 8.195 -9.828 -5.562 1 96.31 46 THR B O 1
ATOM 911 N N . VAL B 1 47 ? 8.656 -8.102 -6.961 1 97.69 47 VAL B N 1
ATOM 912 C CA . VAL B 1 47 ? 7.25 -7.801 -7.203 1 97.69 47 VAL B CA 1
ATOM 913 C C . VAL B 1 47 ? 6.578 -8.992 -7.883 1 97.69 47 VAL B C 1
ATOM 915 O O . VAL B 1 47 ? 5.488 -9.406 -7.48 1 97.69 47 VAL B O 1
ATOM 918 N N . ALA B 1 48 ? 7.285 -9.57 -8.828 1 98.25 48 ALA B N 1
ATOM 919 C CA . ALA B 1 48 ? 6.75 -10.703 -9.57 1 98.25 48 ALA B CA 1
ATOM 920 C C . ALA B 1 48 ? 6.52 -11.906 -8.656 1 98.25 48 ALA B C 1
ATOM 922 O O . ALA B 1 48 ? 5.531 -12.633 -8.812 1 98.25 48 ALA B O 1
ATOM 923 N N . ASN B 1 49 ? 7.387 -12.141 -7.758 1 97.25 49 ASN B N 1
ATOM 924 C CA . ASN B 1 49 ? 7.234 -13.25 -6.816 1 97.25 49 ASN B CA 1
ATOM 925 C C . ASN B 1 49 ? 5.992 -13.078 -5.945 1 97.25 49 ASN B C 1
ATOM 927 O O . ASN B 1 49 ? 5.238 -14.031 -5.73 1 97.25 49 ASN B O 1
ATOM 931 N N . TRP B 1 50 ? 5.766 -11.914 -5.547 1 96.19 50 TRP B N 1
ATOM 932 C CA . TRP B 1 50 ? 4.594 -11.672 -4.711 1 96.19 50 TRP B CA 1
ATOM 933 C C . TRP B 1 50 ? 3.311 -11.812 -5.523 1 96.19 50 TRP B C 1
ATOM 935 O O . TRP B 1 50 ? 2.314 -12.344 -5.027 1 96.19 50 TRP B O 1
ATOM 945 N N . PHE B 1 51 ? 3.35 -11.297 -6.727 1 97.62 51 PHE B N 1
ATOM 946 C CA . PHE B 1 51 ? 2.184 -11.453 -7.59 1 97.62 51 PHE B CA 1
ATOM 947 C C . PHE B 1 51 ? 1.885 -12.93 -7.832 1 97.62 51 PHE B C 1
ATOM 949 O O . PHE B 1 51 ? 0.722 -13.32 -7.953 1 97.62 51 PHE B O 1
ATOM 956 N N . LYS B 1 52 ? 2.912 -13.719 -7.98 1 97.56 52 LYS B N 1
ATOM 957 C CA . LYS B 1 52 ? 2.717 -15.164 -8.078 1 97.56 52 LYS B CA 1
ATOM 958 C C . LYS B 1 52 ? 2.023 -15.711 -6.836 1 97.56 52 LYS B C 1
ATOM 960 O O . LYS B 1 52 ? 1.091 -16.516 -6.941 1 97.56 52 LYS B O 1
ATOM 965 N N . ASN B 1 53 ? 2.451 -15.266 -5.68 1 96.25 53 ASN B N 1
ATOM 966 C CA . ASN B 1 53 ? 1.793 -15.672 -4.445 1 96.25 53 ASN B CA 1
ATOM 967 C C . ASN B 1 53 ? 0.312 -15.305 -4.449 1 96.25 53 ASN B C 1
ATOM 969 O O . ASN B 1 53 ? -0.534 -16.109 -4.059 1 96.25 53 ASN B O 1
ATOM 973 N N . PHE B 1 54 ? 0.042 -14.102 -4.879 1 96.31 54 PHE B N 1
ATOM 974 C CA . PHE B 1 54 ? -1.334 -13.625 -4.887 1 96.31 54 PHE B CA 1
ATOM 975 C C . PHE B 1 54 ? -2.188 -14.43 -5.855 1 96.31 54 PHE B C 1
ATOM 977 O O . PHE B 1 54 ? -3.352 -14.719 -5.574 1 96.31 54 PHE B O 1
ATOM 984 N N . LYS B 1 55 ? -1.654 -14.82 -7.02 1 95.88 55 LYS B N 1
ATOM 985 C CA . LYS B 1 55 ? -2.361 -15.625 -8.008 1 95.88 55 LYS B CA 1
ATOM 986 C C . LYS B 1 55 ? -2.68 -17.016 -7.457 1 95.88 55 LYS B C 1
ATOM 988 O O . LYS B 1 55 ? -3.711 -17.594 -7.789 1 95.88 55 LYS B O 1
ATOM 993 N N . GLU B 1 56 ? -1.829 -17.484 -6.602 1 96.06 56 GLU B N 1
ATOM 994 C CA . GLU B 1 56 ? -2.016 -18.797 -5.992 1 96.06 56 GLU B CA 1
ATOM 995 C C . GLU B 1 56 ? -2.836 -18.703 -4.707 1 96.06 56 GLU B C 1
ATOM 997 O O . GLU B 1 56 ? -2.883 -19.641 -3.918 1 96.06 56 GLU B O 1
ATOM 1002 N N . GLU B 1 57 ? -3.377 -17.5 -4.43 1 93.25 57 GLU B N 1
ATOM 1003 C CA . GLU B 1 57 ? -4.289 -17.219 -3.326 1 93.25 57 GLU B CA 1
ATOM 1004 C C . GLU B 1 57 ? -3.555 -17.234 -1.987 1 93.25 57 GLU B C 1
ATOM 1006 O O . GLU B 1 57 ? -4.117 -17.641 -0.968 1 93.25 57 GLU B O 1
ATOM 1011 N N . ASP B 1 58 ? -2.332 -16.984 -2.105 1 92.81 58 ASP B N 1
ATOM 1012 C CA . ASP B 1 58 ? -1.563 -16.734 -0.889 1 92.81 58 ASP B CA 1
ATOM 1013 C C . ASP B 1 58 ? -1.454 -15.242 -0.606 1 92.81 58 ASP B C 1
ATOM 1015 O O . ASP B 1 58 ? -0.605 -14.555 -1.18 1 92.81 58 ASP B O 1
ATOM 1019 N N . TYR B 1 59 ? -2.184 -14.727 0.384 1 90.81 59 TYR B N 1
ATOM 1020 C CA . TYR B 1 59 ? -2.244 -13.297 0.677 1 90.81 59 TYR B CA 1
ATOM 1021 C C . TYR B 1 59 ? -1.644 -12.992 2.043 1 90.81 59 TYR B C 1
ATOM 1023 O O . TYR B 1 59 ? -1.957 -11.969 2.654 1 90.81 59 TYR B O 1
ATOM 1031 N N . ASN B 1 60 ? -0.929 -13.961 2.561 1 89.75 60 ASN B N 1
ATOM 1032 C CA . ASN B 1 60 ? -0.282 -13.727 3.848 1 89.75 60 ASN B CA 1
ATOM 1033 C C . ASN B 1 60 ? 0.893 -12.758 3.715 1 89.75 60 ASN B C 1
ATOM 1035 O O . ASN B 1 60 ? 1.934 -13.117 3.158 1 89.75 60 ASN B O 1
ATOM 1039 N N . LEU B 1 61 ? 0.761 -11.633 4.254 1 89.88 61 LEU B N 1
ATOM 1040 C CA . LEU B 1 61 ? 1.765 -10.586 4.133 1 89.88 61 LEU B CA 1
ATOM 1041 C C . LEU B 1 61 ? 2.76 -10.641 5.289 1 89.88 61 LEU B C 1
ATOM 1043 O O . LEU B 1 61 ? 3.721 -9.875 5.328 1 89.88 61 LEU B O 1
ATOM 1047 N N . GLU B 1 62 ? 2.451 -11.5 6.352 1 83.56 62 GLU B N 1
ATOM 1048 C CA . GLU B 1 62 ? 3.32 -11.617 7.52 1 83.56 62 GLU B CA 1
ATOM 1049 C C . GLU B 1 62 ? 4.516 -12.523 7.23 1 83.56 62 GLU B C 1
ATOM 1051 O O . GLU B 1 62 ? 4.434 -13.414 6.387 1 83.56 62 GLU B O 1
ATOM 1056 N N . ASP B 1 63 ? 5.645 -12.062 7.777 1 68.44 63 ASP B N 1
ATOM 1057 C CA . ASP B 1 63 ? 6.82 -12.914 7.617 1 68.44 63 ASP B CA 1
ATOM 1058 C C . ASP B 1 63 ? 6.586 -14.297 8.219 1 68.44 63 ASP B C 1
ATOM 1060 O O . ASP B 1 63 ? 6.066 -14.414 9.328 1 68.44 63 ASP B O 1
ATOM 1064 N N . LYS B 1 64 ? 6.32 -15.273 7.34 1 56.94 64 LYS B N 1
ATOM 1065 C CA . LYS B 1 64 ? 6.277 -16.625 7.898 1 56.94 64 LYS B CA 1
ATOM 1066 C C . LYS B 1 64 ? 7.488 -16.891 8.789 1 56.94 64 LYS B C 1
ATOM 1068 O O . LYS B 1 64 ? 8.625 -16.703 8.367 1 56.94 64 LYS B O 1
ATOM 1073 N N . SER B 1 65 ? 7.477 -16.531 10.062 1 47.19 65 SER B N 1
ATOM 1074 C CA . SER B 1 65 ? 8.508 -17.156 10.875 1 47.19 65 SER B CA 1
ATOM 1075 C C . SER B 1 65 ? 8.688 -18.625 10.523 1 47.19 65 SER B C 1
ATOM 1077 O O . SER B 1 65 ? 7.762 -19.422 10.672 1 47.19 65 SER B O 1
ATOM 1079 N N . ARG B 1 66 ? 9.164 -19.047 9.383 1 40.84 66 ARG B N 1
ATOM 1080 C CA . ARG B 1 66 ? 9.508 -20.469 9.344 1 40.84 66 ARG B CA 1
ATOM 1081 C C . ARG B 1 66 ? 10.062 -20.938 10.688 1 40.84 66 ARG B C 1
ATOM 1083 O O . ARG B 1 66 ? 11.023 -20.375 11.203 1 40.84 66 ARG B O 1
ATOM 1090 N N . SER B 1 67 ? 9.211 -21.328 11.594 1 37.06 67 SER B N 1
ATOM 1091 C CA . SER B 1 67 ? 9.734 -22.125 12.695 1 37.06 67 SER B CA 1
ATOM 1092 C C . SER B 1 67 ? 10.82 -23.078 12.211 1 37.06 67 SER B C 1
ATOM 1094 O O . SER B 1 67 ? 10.648 -23.781 11.211 1 37.06 67 SER B O 1
ATOM 1096 N N . GLY B 1 68 ? 12.039 -22.516 12.031 1 35.88 68 GLY B N 1
ATOM 1097 C CA . GLY B 1 68 ? 13.055 -23.562 11.906 1 35.88 68 GLY B CA 1
ATOM 1098 C C . GLY B 1 68 ? 12.617 -24.891 12.477 1 35.88 68 GLY B C 1
ATOM 1099 O O . GLY B 1 68 ? 12.133 -24.953 13.609 1 35.88 68 GLY B O 1
ATOM 1100 N N . ALA B 1 69 ? 12.172 -25.828 11.609 1 34.16 69 ALA B N 1
ATOM 1101 C CA . ALA B 1 69 ? 12.133 -27.234 12.008 1 34.16 69 ALA B CA 1
ATOM 1102 C C . ALA B 1 69 ? 13.367 -27.594 12.828 1 34.16 69 ALA B C 1
ATOM 1104 O O . ALA B 1 69 ? 14.453 -27.062 12.609 1 34.16 69 ALA B O 1
#

Solvent-accessible surface area (backbone atoms only — not comparable to full-atom values): 7961 Å² total; per-residue (Å²): 114,52,61,56,55,68,69,30,62,54,24,43,48,30,39,53,49,50,33,50,65,65,66,45,50,49,66,55,40,40,50,54,49,24,73,52,60,34,75,84,69,61,56,61,64,61,44,41,52,51,47,51,34,47,74,72,70,45,75,76,68,64,80,73,72,68,70,76,126,114,52,60,56,54,68,70,30,64,54,23,41,49,30,38,52,50,51,34,49,64,65,66,45,49,48,66,55,40,40,50,55,49,24,72,53,59,33,74,84,70,62,56,60,65,62,44,40,52,50,46,52,34,46,74,71,70,45,76,75,68,64,79,74,73,69,70,76,124

Secondary structure (DSSP, 8-state):
-HHHHHT-HHHHHHHHHHHHHTT--HHHHHHHHHHHH-TTSS-HHHHHHHHHHHHTT----S-------/-HHHHHH-HHHHHHHHHHHHHTT--HHHHHHHHHHHH-TTSS-HHHHHHHHHHHHTT----S-------

Radius of gyration: 14.79 Å; Cα contacts (8 Å, |Δi|>4): 148; chains: 2; bounding box: 34×44×46 Å

Sequence (138 aa):
MAEVLANDRHALKGCFLLGYLQGLTAKEAHRNISETLGEDIISYRTVANWFKNFKEEDYNLEDKSRSGAMAEVLANDRHALKGCFLLGYLQGLTAKEAHRNISETLGEDIISYRTVANWFKNFKEEDYNLEDKSRSGA

Nearest PDB structures (foldseek):
  7s03-assembly1_A-2  TM=9.109E-01  e=8.284E-04  Homo sapiens
  5hoo-assembly1_B  TM=8.798E-01  e=1.490E-02  Drosophila mauritiana
  5hoo-assembly1_A  TM=8.773E-01  e=1.870E-02  Drosophila mauritiana
  4u7b-assembly2_G-2  TM=8.858E-01  e=3.113E-02  Drosophila mauritiana
  4r79-assembly1_B  TM=8.708E-01  e=6.145E-02  Drosophila mauritiana

Foldseek 3Di:
DLVVCLVDQLNVLVLLVVCVVVVHDLVRSLVVNCVVSHVPSDDSVVSNVSSVCVVVVNSDSDDPPPPPD/DLVVCLVDQLNVLVQLVVCVVVVHDLVRSLVVNCVVSHVPSDDSVVSNVSSVCVVVVNSDSDDPPPPPD

InterPro domains:
  IPR041426 Mos1 transposase, HTH domain [PF17906] (9-58)
  IPR052709 Transposase-Methyltransferase Hybrid [PTHR46060] (15-68)